Protein AF-A0A1F4EK92-F1 (afdb_monomer_lite)

Secondary structure (DSSP, 8-state):
-------SSSTTS---PPPPPHHHHHHHTS-HHHHHHHTTS-HHHHHHHHHHHHHHHHHTT-TT--HHHHHHHHHHHHS-------------S-------SSPPPPP---

pLDDT: mean 72.93, std 16.04, range [41.19, 90.75]

Radius of gyration: 30.6 Å; chains: 1; bounding box: 108×35×69 Å

Foldseek 3Di:
DDDDDDPPPPPPPPDPDPDDDPLSVVLVPDDVVLCVVCVVDDSVVSVVLLVVLCVVCVVVVNNPDDPVSSVVSSVVVPPDPPDPPPPPPPVPDDDPPPDPPDDDDDDDDD

Sequence (110 aa):
MLVTGVAWAQDQARLPQPPPTAEEQAFARLAPDIQAMLGHLTAARAMQMVRQTEQHLIALGMPHATGEQFRTVLRTLLQPPMSSVSSASAGATSFPPLSPLVPPPPPSLR

Structure (mmCIF, N/CA/C/O backbone):
data_AF-A0A1F4EK92-F1
#
_entry.id   AF-A0A1F4EK92-F1
#
loop_
_atom_site.group_PDB
_atom_site.id
_atom_site.type_symbol
_atom_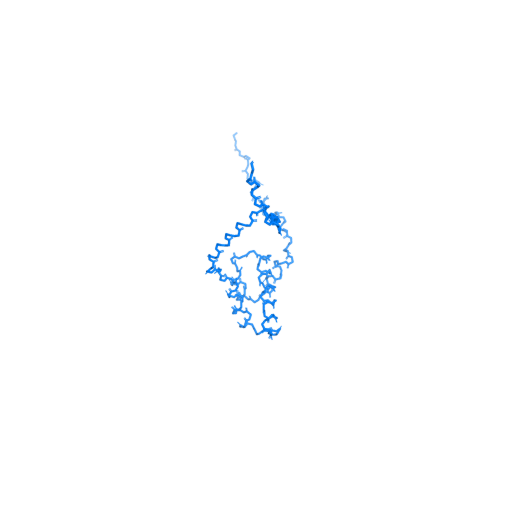site.label_atom_id
_atom_site.label_alt_id
_atom_site.label_comp_id
_atom_site.label_asym_id
_atom_site.label_entity_id
_atom_site.label_seq_id
_atom_site.pdbx_PDB_ins_code
_atom_site.Cartn_x
_atom_site.Cartn_y
_atom_site.Cartn_z
_atom_site.occupancy
_atom_site.B_iso_or_equiv
_atom_site.auth_seq_id
_atom_site.auth_comp_id
_atom_site.auth_asym_id
_atom_site.auth_atom_id
_atom_site.pdbx_PDB_model_num
ATOM 1 N N . MET A 1 1 ? -36.114 -0.487 53.656 1.00 41.75 1 MET A N 1
ATOM 2 C CA . MET A 1 1 ? -35.136 -1.409 53.045 1.00 41.75 1 MET A CA 1
ATOM 3 C C . MET A 1 1 ? -35.362 -1.420 51.541 1.00 41.75 1 MET A C 1
ATOM 5 O O . MET A 1 1 ? -36.476 -1.702 51.137 1.00 41.75 1 MET A O 1
ATOM 9 N N . LEU A 1 2 ? -34.317 -1.049 50.790 1.00 53.25 2 LEU A N 1
ATOM 10 C CA . LEU A 1 2 ? -33.881 -1.572 49.481 1.00 53.25 2 LEU A CA 1
ATOM 11 C C . LEU A 1 2 ? -34.943 -1.786 48.378 1.00 53.25 2 LEU A C 1
ATOM 13 O O . LEU A 1 2 ? -35.723 -2.724 48.440 1.00 53.25 2 LEU A O 1
ATOM 17 N N . VAL A 1 3 ? -34.897 -0.990 47.305 1.00 52.38 3 VAL A N 1
ATOM 18 C CA . VAL A 1 3 ? -34.148 -1.280 46.059 1.00 52.38 3 VAL A CA 1
ATOM 19 C C . VAL A 1 3 ? -34.471 -0.157 45.065 1.00 52.38 3 VAL A C 1
ATOM 21 O O . VAL A 1 3 ? -35.514 -0.138 44.419 1.00 52.38 3 VAL A O 1
ATOM 24 N N . THR A 1 4 ? -33.547 0.789 44.945 1.00 62.03 4 THR A N 1
ATOM 25 C CA . THR A 1 4 ? -33.437 1.695 43.800 1.00 62.03 4 THR A CA 1
ATOM 26 C C . THR A 1 4 ? -32.183 1.266 43.062 1.00 62.03 4 THR A C 1
ATOM 28 O O . THR A 1 4 ? -31.113 1.239 43.664 1.00 62.03 4 THR A O 1
ATOM 31 N N . GLY A 1 5 ? -32.290 0.941 41.776 1.00 56.56 5 GLY A N 1
ATOM 32 C CA . GLY A 1 5 ? -31.102 0.832 40.932 1.00 56.56 5 GLY A CA 1
ATOM 33 C C . GLY A 1 5 ? -31.164 -0.251 39.873 1.00 56.56 5 GLY A C 1
ATOM 34 O O . GLY A 1 5 ? -30.506 -1.267 40.015 1.00 56.56 5 GLY A O 1
ATOM 35 N N . VAL A 1 6 ? -31.882 0.010 38.781 1.00 57.38 6 VAL A N 1
ATOM 36 C CA . VAL A 1 6 ? -31.562 -0.531 37.447 1.00 57.38 6 VAL A CA 1
ATOM 37 C C . VAL A 1 6 ? -32.180 0.388 36.387 1.00 57.38 6 VAL A C 1
ATOM 39 O O . VAL A 1 6 ? -33.177 0.069 35.757 1.00 57.38 6 VAL A O 1
ATOM 42 N N . ALA A 1 7 ? -31.606 1.581 36.224 1.00 53.50 7 ALA A N 1
ATOM 43 C CA . ALA A 1 7 ? -31.918 2.492 35.112 1.00 53.50 7 ALA A CA 1
ATOM 44 C C . ALA A 1 7 ? -30.654 2.972 34.369 1.00 53.50 7 ALA A C 1
ATOM 46 O O . ALA A 1 7 ? -30.728 3.854 33.526 1.00 53.50 7 ALA A O 1
ATOM 47 N N . TRP A 1 8 ? -29.488 2.384 34.665 1.00 50.59 8 TRP A N 1
ATOM 48 C CA . TRP A 1 8 ? -28.181 2.876 34.203 1.00 50.59 8 TRP A CA 1
ATOM 49 C C . TRP A 1 8 ? -27.513 1.987 33.142 1.00 50.59 8 TRP A C 1
ATOM 51 O O . TRP A 1 8 ? -26.343 2.177 32.840 1.00 50.59 8 TRP A O 1
ATOM 61 N N . ALA A 1 9 ? -28.226 1.007 32.576 1.00 51.62 9 ALA A N 1
ATOM 62 C CA . ALA A 1 9 ? -27.642 0.061 31.615 1.00 51.62 9 ALA A CA 1
ATOM 63 C C . ALA A 1 9 ? -27.944 0.375 30.135 1.00 51.62 9 ALA A C 1
ATOM 65 O O . ALA A 1 9 ? -27.345 -0.244 29.263 1.00 51.62 9 ALA A O 1
ATOM 66 N N . GLN A 1 10 ? -28.852 1.312 29.823 1.00 52.69 10 GLN A N 1
ATOM 67 C CA . GLN A 1 10 ? -29.207 1.624 28.426 1.00 52.69 10 GLN A CA 1
ATOM 68 C C . GLN A 1 10 ? -28.492 2.852 27.840 1.00 52.69 10 GLN A C 1
ATOM 70 O O . GLN A 1 10 ? -28.490 3.029 26.625 1.00 52.69 10 GLN A O 1
ATOM 75 N N . ASP A 1 11 ? -27.819 3.654 28.665 1.00 49.12 11 ASP A N 1
ATOM 76 C CA . ASP A 1 11 ? -27.112 4.867 28.234 1.00 49.12 11 ASP A CA 1
ATOM 77 C C . ASP A 1 11 ? -25.599 4.625 28.072 1.00 49.12 11 ASP A C 1
ATOM 79 O O . ASP A 1 11 ? -24.765 5.358 28.584 1.00 49.12 11 ASP A O 1
ATOM 83 N N . GLN A 1 12 ? -25.201 3.527 27.425 1.00 49.28 12 GLN A N 1
ATOM 84 C CA . GLN A 1 12 ? -23.777 3.284 27.128 1.00 49.28 12 GLN A CA 1
ATOM 85 C C . GLN A 1 12 ? -23.514 2.850 25.678 1.00 49.28 12 GLN A C 1
ATOM 87 O O . GLN A 1 12 ? -22.394 2.495 25.329 1.00 49.28 12 GLN A O 1
ATOM 92 N N . ALA A 1 13 ? -24.527 2.914 24.807 1.00 53.56 13 ALA A N 1
ATOM 93 C CA . ALA A 1 13 ? -24.421 2.522 23.396 1.00 53.56 13 ALA A CA 1
ATOM 94 C C . ALA A 1 13 ? -24.545 3.699 22.404 1.00 53.56 13 ALA A C 1
ATOM 96 O O . ALA A 1 13 ? -24.663 3.482 21.202 1.00 53.56 13 ALA A O 1
ATOM 97 N N . ARG A 1 14 ? -24.549 4.951 22.884 1.00 54.31 14 ARG A N 1
ATOM 98 C CA . ARG A 1 14 ? -24.808 6.153 22.067 1.00 54.31 14 ARG A CA 1
ATOM 99 C C . ARG A 1 14 ? -23.681 7.184 22.077 1.00 54.31 14 ARG A C 1
ATOM 101 O O . ARG A 1 14 ? -23.926 8.364 21.840 1.00 54.31 14 ARG A O 1
ATOM 108 N N . LEU A 1 15 ? -22.439 6.761 22.301 1.00 59.78 15 LEU A N 1
ATOM 109 C CA . LEU A 1 15 ? -21.329 7.621 21.900 1.00 59.78 15 LEU A CA 1
ATOM 110 C C . LEU A 1 15 ? -21.396 7.765 20.371 1.00 59.78 15 LEU A C 1
ATOM 112 O O . LEU A 1 15 ? -21.413 6.740 19.685 1.00 59.78 15 LEU A O 1
ATOM 116 N N . PRO A 1 16 ? -21.494 8.990 19.823 1.00 54.62 16 PRO A N 1
ATOM 117 C CA . PRO A 1 16 ? -21.440 9.183 18.385 1.00 54.62 16 PRO A CA 1
ATOM 118 C C . PRO A 1 16 ? -20.087 8.656 17.919 1.00 54.62 16 PRO A C 1
ATOM 120 O O . PRO A 1 16 ? -19.049 9.236 18.239 1.00 54.62 16 PRO A O 1
ATOM 123 N N . GLN A 1 17 ? -20.087 7.522 17.212 1.00 61.72 17 GLN A N 1
ATOM 124 C CA . GLN A 1 17 ? -18.885 7.100 16.512 1.00 61.72 17 GLN A CA 1
ATOM 125 C C . GLN A 1 17 ? -18.501 8.253 15.581 1.00 61.72 17 GLN A C 1
ATOM 127 O O . GLN A 1 17 ? -19.368 8.744 14.846 1.00 61.72 17 GLN A O 1
ATOM 132 N N . PRO A 1 18 ? -17.250 8.738 15.641 1.00 65.44 18 PRO A N 1
ATOM 133 C CA . PRO A 1 18 ? -16.800 9.751 14.708 1.00 65.44 18 PRO A CA 1
ATOM 134 C C . PRO A 1 18 ? -17.056 9.244 13.282 1.00 65.44 18 PRO A C 1
ATOM 136 O O . PRO A 1 18 ? -16.941 8.039 13.032 1.00 65.44 18 PRO A O 1
ATOM 139 N N . PRO A 1 19 ? -17.452 10.130 12.353 1.00 69.69 19 PRO A N 1
ATOM 140 C CA . PRO A 1 19 ? -17.647 9.729 10.970 1.00 69.69 19 PRO A CA 1
ATOM 141 C C . PRO A 1 19 ? -16.355 9.083 10.446 1.00 69.69 19 PRO A C 1
ATOM 143 O O . PRO A 1 19 ? -15.267 9.550 10.798 1.00 69.69 19 PRO A O 1
ATOM 146 N N . PRO A 1 20 ? -16.454 8.025 9.621 1.00 68.69 20 PRO A N 1
ATOM 147 C CA . PRO A 1 20 ? -15.283 7.324 9.115 1.00 68.69 20 PRO A CA 1
ATOM 148 C C . PRO A 1 20 ? -14.377 8.307 8.381 1.00 68.69 20 PRO A C 1
ATOM 150 O O . PRO A 1 20 ? -14.842 9.087 7.537 1.00 68.69 20 PRO A O 1
ATOM 153 N N . THR A 1 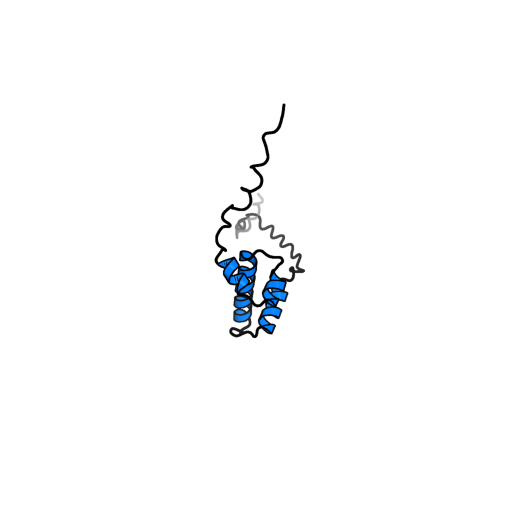21 ? -13.086 8.273 8.701 1.00 81.88 21 THR A N 1
ATOM 154 C CA . THR A 1 21 ? -12.099 9.144 8.059 1.00 81.88 21 THR A CA 1
ATOM 155 C C . THR A 1 21 ? -12.043 8.890 6.549 1.00 81.88 21 THR A C 1
ATOM 157 O O . THR A 1 21 ? -12.461 7.839 6.052 1.00 81.88 21 THR A O 1
ATOM 160 N N . ALA A 1 22 ? -11.536 9.860 5.783 1.00 82.19 22 ALA A N 1
ATOM 161 C CA . ALA A 1 22 ? -11.403 9.710 4.333 1.00 82.19 22 ALA A CA 1
ATOM 162 C C . ALA A 1 22 ? -10.554 8.478 3.968 1.00 82.19 22 ALA A C 1
ATOM 164 O O . ALA A 1 22 ? -10.877 7.771 3.013 1.00 82.19 22 ALA A O 1
ATOM 165 N N . GLU A 1 23 ? -9.518 8.175 4.757 1.00 83.44 23 GLU A N 1
ATOM 166 C CA . GLU A 1 23 ? -8.726 6.956 4.591 1.00 83.44 23 GLU A CA 1
ATOM 167 C C . GLU A 1 23 ? -9.499 5.672 4.895 1.00 83.44 23 GLU A C 1
ATOM 169 O O . GLU A 1 23 ? -9.336 4.708 4.155 1.00 83.44 23 GLU A O 1
ATOM 174 N N . GLU A 1 24 ? -10.353 5.629 5.922 1.00 82.56 24 GLU A N 1
ATOM 175 C CA . GLU A 1 24 ? -11.198 4.452 6.195 1.00 82.56 24 GLU A CA 1
ATOM 176 C C . GLU A 1 24 ? -12.178 4.187 5.052 1.00 82.56 24 GLU A C 1
ATOM 178 O O . GLU A 1 24 ? -12.340 3.045 4.618 1.00 82.56 24 GLU A O 1
ATOM 183 N N . GLN A 1 25 ? -12.779 5.243 4.502 1.00 85.44 25 GLN A N 1
ATOM 184 C CA . GLN A 1 25 ? -13.654 5.124 3.335 1.00 85.44 25 GLN A CA 1
ATOM 185 C C . GLN A 1 25 ? -12.882 4.669 2.093 1.00 85.44 25 GLN A C 1
ATOM 187 O O . GLN A 1 25 ? -13.388 3.863 1.313 1.00 85.44 25 GLN A O 1
ATOM 192 N N . ALA A 1 26 ? -11.661 5.169 1.896 1.00 84.44 26 ALA A N 1
ATOM 193 C CA . ALA A 1 26 ? -10.807 4.757 0.788 1.00 84.44 26 ALA A CA 1
ATOM 194 C C . ALA A 1 26 ? -10.349 3.299 0.936 1.00 84.44 26 ALA A C 1
ATOM 196 O O . ALA A 1 26 ? -10.414 2.543 -0.030 1.00 84.44 26 ALA A O 1
ATOM 197 N N . PHE A 1 27 ? -9.971 2.882 2.145 1.00 86.50 27 PHE A N 1
ATOM 198 C CA . PHE A 1 27 ? -9.591 1.508 2.459 1.00 86.50 27 PHE A CA 1
ATOM 199 C C . PHE A 1 27 ? -10.746 0.533 2.210 1.00 86.50 27 PHE A C 1
ATOM 201 O O . PHE A 1 27 ? -10.556 -0.494 1.561 1.00 86.50 27 PHE A O 1
ATOM 208 N N . ALA A 1 28 ? -11.963 0.892 2.628 1.00 85.69 28 ALA A N 1
ATOM 209 C CA . ALA A 1 28 ? -13.164 0.089 2.400 1.00 85.69 28 ALA A CA 1
ATOM 210 C C . ALA A 1 28 ? -13.529 -0.070 0.909 1.00 85.69 28 ALA A C 1
ATOM 212 O O . ALA A 1 28 ? -14.225 -1.016 0.545 1.00 85.69 28 ALA A O 1
ATOM 213 N N . ARG A 1 29 ? -13.058 0.834 0.037 1.00 87.06 29 ARG A N 1
ATOM 214 C CA . ARG A 1 29 ? -13.247 0.759 -1.425 1.00 87.06 29 ARG A CA 1
ATOM 215 C C . ARG A 1 29 ? -12.206 -0.109 -2.133 1.00 87.06 29 ARG A C 1
ATOM 217 O O . ARG A 1 29 ? -12.365 -0.377 -3.323 1.00 87.06 29 ARG A O 1
ATOM 224 N N . LEU A 1 30 ? -11.139 -0.526 -1.449 1.00 84.88 30 LEU A N 1
ATOM 225 C CA . LEU A 1 30 ? -10.116 -1.391 -2.037 1.00 84.88 30 LEU A CA 1
ATOM 226 C C . LEU A 1 30 ? -10.683 -2.784 -2.333 1.00 84.88 30 LEU A C 1
ATOM 228 O O . LEU A 1 30 ? -11.668 -3.211 -1.734 1.00 84.88 30 LEU A O 1
ATOM 232 N N . ALA A 1 31 ? -10.029 -3.527 -3.226 1.00 86.56 31 ALA A N 1
ATOM 233 C CA . ALA A 1 31 ? -10.388 -4.921 -3.467 1.00 86.56 31 ALA A CA 1
ATOM 234 C C . ALA A 1 31 ? -10.256 -5.750 -2.169 1.00 86.56 31 ALA A C 1
ATOM 236 O O . ALA A 1 31 ? -9.299 -5.540 -1.419 1.00 86.56 31 ALA A O 1
ATOM 237 N N . PRO A 1 32 ? -11.151 -6.723 -1.914 1.00 86.12 32 PRO A N 1
ATOM 238 C CA . PRO A 1 32 ? -11.182 -7.480 -0.656 1.00 86.12 32 PRO A CA 1
ATOM 239 C C . PRO A 1 32 ? -9.867 -8.217 -0.370 1.00 86.12 32 PRO A C 1
ATOM 241 O O . PRO A 1 32 ? -9.442 -8.326 0.772 1.00 86.12 32 PRO A O 1
ATOM 244 N N . ASP A 1 33 ? -9.181 -8.658 -1.421 1.00 85.50 33 ASP A N 1
ATOM 245 C CA . ASP A 1 33 ? -7.855 -9.271 -1.342 1.00 85.50 33 ASP A CA 1
ATOM 246 C C . ASP A 1 33 ? -6.770 -8.290 -0.842 1.00 85.50 33 ASP A C 1
ATOM 248 O O . ASP A 1 33 ? -5.969 -8.623 0.029 1.00 85.50 33 ASP A O 1
ATOM 252 N N . ILE A 1 34 ? -6.798 -7.036 -1.315 1.00 85.50 34 ILE A N 1
ATOM 253 C CA . ILE A 1 34 ? -5.899 -5.970 -0.842 1.00 85.50 34 ILE A CA 1
ATOM 254 C C . ILE A 1 34 ? -6.223 -5.610 0.611 1.00 85.50 34 ILE A C 1
ATOM 256 O O . ILE A 1 34 ? -5.310 -5.432 1.419 1.00 85.50 34 ILE A O 1
ATOM 260 N N . GLN A 1 35 ? -7.513 -5.547 0.957 1.00 89.06 35 GLN A N 1
ATOM 261 C CA . GLN A 1 35 ? -7.949 -5.325 2.336 1.00 89.06 35 GLN A CA 1
ATOM 262 C C . GLN A 1 35 ? -7.461 -6.445 3.259 1.00 89.06 35 GLN A C 1
ATOM 264 O O . GLN A 1 35 ? -6.977 -6.153 4.345 1.00 89.06 35 GLN A O 1
ATOM 269 N N . ALA A 1 36 ? -7.514 -7.708 2.826 1.00 88.94 36 ALA A N 1
ATOM 270 C CA . ALA A 1 36 ? -7.014 -8.838 3.606 1.00 88.94 36 ALA A CA 1
ATOM 271 C C . ALA A 1 36 ? -5.496 -8.755 3.835 1.00 88.94 36 ALA A C 1
ATOM 273 O O . ALA A 1 36 ? -5.032 -8.949 4.958 1.00 88.94 36 ALA A O 1
ATOM 274 N N . MET A 1 37 ? -4.717 -8.396 2.807 1.00 85.81 37 MET A N 1
ATOM 275 C CA . MET A 1 37 ? -3.265 -8.218 2.946 1.00 85.81 37 MET A CA 1
ATOM 276 C C . MET A 1 37 ? -2.896 -7.070 3.887 1.00 85.81 37 MET A C 1
ATOM 278 O O . MET A 1 37 ? -1.933 -7.182 4.640 1.00 85.81 37 MET A O 1
ATOM 282 N N . LEU A 1 38 ? -3.654 -5.974 3.862 1.00 88.75 38 LEU A N 1
ATOM 283 C CA . LEU A 1 38 ? -3.399 -4.772 4.661 1.00 88.75 38 LEU A CA 1
ATOM 284 C C . LEU A 1 38 ? -4.188 -4.734 5.975 1.00 88.75 38 LEU A C 1
ATOM 286 O O . LEU A 1 38 ? -4.019 -3.797 6.748 1.00 88.75 38 LEU A O 1
ATOM 290 N N . GLY A 1 39 ? -5.019 -5.739 6.254 1.00 84.88 39 GLY A N 1
ATOM 291 C CA . GLY A 1 39 ? -5.954 -5.747 7.384 1.00 84.88 39 GLY A CA 1
ATOM 292 C C . GLY A 1 39 ? -5.288 -5.787 8.759 1.00 84.88 39 GLY A C 1
ATOM 293 O O . GLY A 1 39 ? -5.940 -5.547 9.768 1.00 84.88 39 GLY A O 1
ATOM 294 N N . HIS A 1 40 ? -3.982 -6.050 8.805 1.00 85.69 40 HIS A N 1
ATOM 295 C CA . HIS A 1 40 ? -3.166 -5.947 10.012 1.00 85.69 40 HIS A CA 1
ATOM 296 C C . HIS A 1 40 ? -2.655 -4.514 10.280 1.00 85.69 40 HIS A C 1
ATOM 298 O O . HIS A 1 40 ? -2.007 -4.278 11.299 1.00 85.69 40 HIS A O 1
ATOM 304 N N . LEU A 1 41 ? -2.913 -3.561 9.375 1.00 86.12 41 LEU A N 1
ATOM 305 C CA . LEU A 1 41 ? -2.494 -2.160 9.455 1.00 86.12 41 LEU A CA 1
ATOM 306 C C . LEU A 1 41 ? -3.695 -1.232 9.675 1.00 86.12 41 LEU A C 1
ATOM 308 O O . LEU A 1 41 ? -4.835 -1.558 9.357 1.00 86.12 41 LEU A O 1
ATOM 312 N N . THR A 1 42 ? -3.429 -0.022 10.172 1.00 87.81 42 THR A N 1
ATOM 313 C CA . THR A 1 42 ? -4.442 1.043 10.218 1.00 87.81 42 THR A CA 1
ATOM 314 C C . THR A 1 42 ? -4.772 1.536 8.807 1.00 87.81 42 THR A C 1
ATOM 316 O O . THR A 1 42 ? -3.910 1.515 7.928 1.00 87.81 42 THR A O 1
ATOM 319 N N . ALA A 1 43 ? -5.989 2.048 8.586 1.00 84.94 43 ALA A N 1
ATOM 320 C CA . ALA A 1 43 ? -6.417 2.552 7.275 1.00 84.94 43 ALA A CA 1
ATOM 321 C C . ALA A 1 43 ? -5.460 3.617 6.705 1.00 84.94 43 ALA A C 1
ATOM 323 O O . ALA A 1 43 ? -5.071 3.545 5.541 1.00 84.94 43 ALA A O 1
ATOM 324 N N . ALA A 1 44 ? -4.991 4.548 7.543 1.00 84.81 44 ALA A N 1
ATOM 325 C CA . ALA A 1 44 ? -3.998 5.548 7.151 1.00 84.81 44 ALA A CA 1
ATOM 326 C C . ALA A 1 44 ? -2.696 4.902 6.643 1.00 84.81 44 ALA A C 1
ATOM 328 O O . ALA A 1 44 ? -2.175 5.272 5.587 1.00 84.81 44 ALA A O 1
ATOM 329 N N . ARG A 1 45 ? -2.185 3.888 7.356 1.00 85.81 45 ARG A N 1
ATOM 330 C CA . ARG A 1 45 ? -0.959 3.180 6.970 1.00 85.81 45 ARG A CA 1
ATOM 331 C C . ARG A 1 45 ? -1.162 2.319 5.726 1.00 85.81 45 ARG A C 1
ATOM 333 O O . ARG A 1 45 ? -0.300 2.311 4.851 1.00 85.81 45 ARG A O 1
ATOM 340 N N . ALA A 1 46 ? -2.301 1.647 5.613 1.00 88.69 46 ALA A N 1
ATOM 341 C CA . ALA A 1 46 ? -2.677 0.886 4.430 1.00 88.69 46 ALA A CA 1
ATOM 342 C C . ALA A 1 46 ? -2.714 1.783 3.181 1.00 88.69 46 ALA A C 1
ATOM 344 O O . ALA A 1 46 ? -2.095 1.461 2.169 1.00 88.69 46 ALA A O 1
ATOM 345 N N . MET A 1 47 ? -3.337 2.960 3.274 1.00 90.12 47 MET A N 1
ATOM 346 C CA . MET A 1 47 ? -3.383 3.931 2.176 1.00 90.12 47 MET A CA 1
ATOM 347 C C . MET A 1 47 ? -2.007 4.523 1.833 1.00 90.12 47 MET A C 1
ATOM 349 O O . MET A 1 47 ? -1.753 4.855 0.674 1.00 90.12 47 MET A O 1
ATOM 353 N N . GLN A 1 48 ? -1.096 4.652 2.804 1.00 89.75 48 GLN A N 1
ATOM 354 C CA . GLN A 1 48 ? 0.303 4.996 2.519 1.00 89.75 48 GLN A CA 1
ATOM 355 C C . GLN A 1 48 ? 0.998 3.899 1.702 1.00 89.75 48 GLN A C 1
ATOM 357 O O . GLN A 1 48 ? 1.640 4.213 0.702 1.00 89.75 48 GLN A O 1
ATOM 362 N N . MET A 1 49 ? 0.830 2.628 2.081 1.00 89.19 49 MET A N 1
ATOM 363 C CA . MET A 1 49 ? 1.413 1.491 1.356 1.00 89.19 49 MET A CA 1
ATOM 364 C C . MET A 1 49 ? 0.869 1.378 -0.069 1.00 89.19 49 MET A C 1
ATOM 366 O O . MET A 1 49 ? 1.635 1.125 -0.997 1.00 89.19 49 MET A O 1
ATOM 370 N N . VAL A 1 50 ? -0.431 1.619 -0.260 1.00 88.62 50 VAL A N 1
ATOM 371 C CA . VAL A 1 50 ? -1.055 1.662 -1.590 1.00 88.62 50 VAL A CA 1
ATOM 372 C C . VAL A 1 50 ? -0.377 2.721 -2.460 1.00 88.62 50 VAL A C 1
ATOM 374 O O . VAL A 1 50 ? 0.144 2.382 -3.518 1.00 88.62 50 VAL A O 1
ATOM 377 N N . ARG A 1 51 ? -0.266 3.967 -1.977 1.00 90.50 51 ARG A N 1
ATOM 378 C CA . ARG A 1 51 ? 0.401 5.054 -2.719 1.00 90.50 51 ARG A CA 1
ATOM 379 C C . ARG A 1 51 ? 1.871 4.762 -3.012 1.00 90.50 51 ARG A C 1
ATOM 381 O O . ARG A 1 51 ? 2.351 5.037 -4.108 1.00 90.50 51 ARG A O 1
ATOM 388 N N . GLN A 1 52 ? 2.589 4.182 -2.054 1.00 90.38 52 GLN A N 1
ATOM 389 C CA . GLN A 1 52 ? 3.982 3.781 -2.249 1.00 90.38 52 GLN A CA 1
ATOM 390 C C . GLN A 1 52 ? 4.109 2.685 -3.319 1.00 90.38 52 GLN A C 1
ATOM 392 O O . GLN A 1 52 ? 5.036 2.716 -4.124 1.00 90.38 52 GLN A O 1
ATOM 397 N N . THR A 1 53 ? 3.161 1.747 -3.362 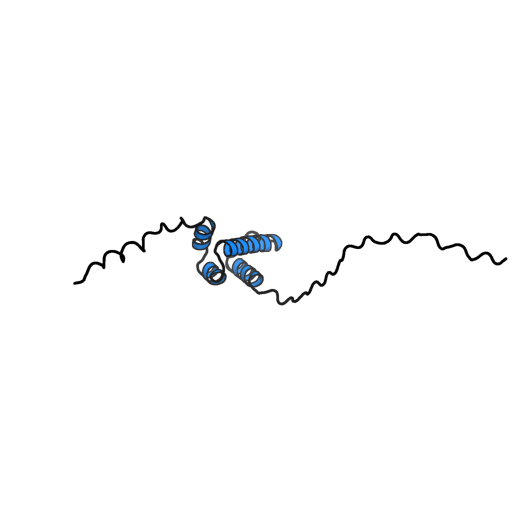1.00 90.75 53 THR A N 1
ATOM 398 C CA . THR A 1 53 ? 3.107 0.693 -4.385 1.00 90.75 53 THR A CA 1
ATOM 399 C C . THR A 1 53 ? 2.869 1.290 -5.768 1.00 90.75 53 THR A C 1
ATOM 401 O O . THR A 1 53 ? 3.582 0.943 -6.706 1.00 90.75 53 THR A O 1
ATOM 404 N N . GLU A 1 54 ? 1.929 2.229 -5.898 1.00 89.94 54 GLU A N 1
ATOM 405 C CA . GLU A 1 54 ? 1.674 2.944 -7.156 1.00 89.94 54 GLU A CA 1
ATOM 406 C C . GLU A 1 54 ? 2.923 3.682 -7.645 1.00 89.94 54 GLU A C 1
ATOM 408 O O . GLU A 1 54 ? 3.328 3.527 -8.795 1.00 89.94 54 GLU A O 1
ATOM 413 N N . GLN A 1 55 ? 3.588 4.428 -6.758 1.00 90.06 55 GLN A N 1
ATOM 414 C CA . GLN A 1 55 ? 4.839 5.114 -7.087 1.00 90.06 55 GLN A CA 1
ATOM 415 C C . GLN A 1 55 ? 5.935 4.140 -7.524 1.00 90.06 55 GLN A C 1
ATOM 417 O O . GLN A 1 55 ? 6.666 4.422 -8.472 1.00 90.06 55 GLN A O 1
ATOM 422 N N . HIS A 1 56 ? 6.036 2.983 -6.868 1.00 90.06 56 HIS A N 1
ATOM 423 C CA . HIS A 1 56 ? 7.010 1.962 -7.231 1.00 90.06 56 HIS A CA 1
ATOM 424 C C . HIS A 1 56 ? 6.719 1.369 -8.614 1.00 90.06 56 HIS A C 1
ATOM 426 O O . HIS A 1 56 ? 7.628 1.212 -9.421 1.00 90.06 56 HIS A O 1
ATOM 432 N N . LEU A 1 57 ? 5.454 1.102 -8.936 1.00 89.75 57 LEU A N 1
ATOM 433 C CA . LEU A 1 57 ? 5.053 0.618 -10.259 1.00 89.75 57 LEU A CA 1
ATOM 434 C C . LEU A 1 57 ? 5.338 1.642 -11.360 1.00 89.75 57 LEU A C 1
ATOM 436 O O . LEU A 1 57 ? 5.841 1.271 -12.419 1.00 89.75 57 LEU A O 1
ATOM 440 N N . ILE A 1 58 ? 5.098 2.928 -11.093 1.00 90.00 58 ILE A N 1
ATOM 441 C CA . ILE A 1 58 ? 5.480 4.019 -12.000 1.00 90.00 58 ILE A CA 1
ATOM 442 C C . ILE A 1 58 ? 7.000 4.026 -12.207 1.00 90.00 58 ILE A C 1
ATOM 444 O O . ILE A 1 58 ? 7.457 4.104 -13.347 1.00 90.00 58 ILE A O 1
ATOM 448 N N . ALA A 1 59 ? 7.784 3.887 -11.134 1.00 88.12 59 ALA A N 1
ATOM 449 C CA . ALA A 1 59 ? 9.245 3.829 -11.208 1.00 88.12 59 ALA A CA 1
ATOM 450 C C . ALA A 1 59 ? 9.758 2.609 -11.996 1.00 88.12 59 ALA A C 1
ATOM 452 O O . ALA A 1 59 ? 10.786 2.699 -12.662 1.00 88.12 59 ALA A O 1
ATOM 453 N N . LEU A 1 60 ? 9.026 1.492 -11.973 1.00 88.50 60 LEU A N 1
ATOM 454 C CA . LEU A 1 60 ? 9.306 0.301 -12.781 1.00 88.50 60 LEU A CA 1
ATOM 455 C C . LEU A 1 60 ? 8.826 0.418 -14.242 1.00 88.50 60 LEU A C 1
ATOM 457 O O . LEU A 1 60 ? 8.955 -0.540 -15.001 1.00 88.50 60 LEU A O 1
ATOM 461 N N . GLY A 1 61 ? 8.260 1.558 -14.652 1.00 89.56 61 GLY A N 1
ATOM 462 C CA . GLY A 1 61 ? 7.741 1.761 -16.008 1.00 89.56 61 GLY A CA 1
ATOM 463 C C . GLY A 1 61 ? 6.391 1.086 -16.268 1.00 89.56 61 GLY A C 1
ATOM 464 O O . GLY A 1 61 ? 6.010 0.899 -17.421 1.00 89.56 61 GLY A O 1
ATOM 465 N N . MET A 1 62 ? 5.650 0.735 -15.212 1.00 88.25 62 MET A N 1
ATOM 466 C CA . MET A 1 62 ? 4.333 0.092 -15.271 1.00 88.25 62 MET A CA 1
ATOM 467 C C . MET A 1 62 ? 3.233 1.009 -14.697 1.00 88.25 62 MET A C 1
ATOM 469 O O . MET A 1 62 ? 2.623 0.678 -13.681 1.00 88.25 62 MET A O 1
ATOM 473 N N . PRO A 1 63 ? 2.929 2.165 -15.325 1.00 80.75 63 PRO A N 1
ATOM 474 C CA . PRO A 1 63 ? 1.920 3.101 -14.813 1.00 80.75 63 PRO A CA 1
ATOM 475 C C . PRO A 1 63 ? 0.490 2.530 -14.832 1.00 80.75 63 PRO A C 1
ATOM 477 O O . PRO A 1 63 ? -0.371 3.001 -14.095 1.00 80.75 63 PRO A O 1
ATOM 480 N N . HIS A 1 64 ? 0.239 1.500 -15.647 1.00 84.12 64 HIS A N 1
ATOM 481 C CA . HIS A 1 64 ? -1.038 0.784 -15.741 1.00 84.12 64 HIS A CA 1
ATOM 482 C C . HIS A 1 64 ? -0.873 -0.677 -15.326 1.00 84.12 64 HIS A C 1
ATOM 484 O O . HIS A 1 64 ? -1.186 -1.598 -16.081 1.00 84.12 64 HIS A O 1
ATOM 490 N N . ALA A 1 65 ? -0.316 -0.886 -14.135 1.00 81.81 65 ALA A N 1
ATOM 491 C CA . ALA A 1 65 ? -0.104 -2.221 -13.612 1.00 81.81 65 ALA A CA 1
ATOM 492 C C . ALA A 1 65 ? -1.424 -2.992 -13.494 1.00 81.81 65 ALA A C 1
ATOM 494 O O . ALA A 1 65 ? -2.443 -2.464 -13.039 1.00 81.81 65 ALA A O 1
ATOM 495 N N . THR A 1 66 ? -1.401 -4.268 -13.868 1.00 87.25 66 THR A N 1
ATOM 496 C CA . THR A 1 66 ? -2.542 -5.153 -13.617 1.00 87.25 66 THR A CA 1
ATOM 497 C C . THR A 1 66 ? -2.701 -5.397 -12.115 1.00 87.25 66 THR A C 1
ATOM 499 O O . THR A 1 66 ? -1.750 -5.267 -11.339 1.00 87.25 66 THR A O 1
ATOM 502 N N . GLY A 1 67 ? -3.899 -5.800 -11.679 1.00 84.00 67 GLY A N 1
ATOM 503 C CA . GLY A 1 67 ? -4.153 -6.085 -10.262 1.00 84.00 67 GLY A CA 1
ATOM 504 C C . GLY A 1 67 ? -3.173 -7.104 -9.661 1.00 84.00 67 GLY A C 1
ATOM 505 O O . GLY A 1 67 ? -2.769 -6.968 -8.511 1.00 84.00 67 GLY A O 1
ATOM 506 N N . GLU A 1 68 ? -2.716 -8.088 -10.441 1.00 86.31 68 GLU A N 1
ATOM 507 C CA . GLU A 1 68 ? -1.707 -9.062 -10.002 1.00 86.31 68 GLU A CA 1
ATOM 508 C C . GLU A 1 68 ? -0.306 -8.463 -9.836 1.00 86.31 68 GLU A C 1
ATOM 510 O O . GLU A 1 68 ? 0.391 -8.780 -8.867 1.00 86.31 68 GLU A O 1
ATOM 515 N N . GLN A 1 69 ? 0.103 -7.567 -10.739 1.00 87.75 69 GLN A N 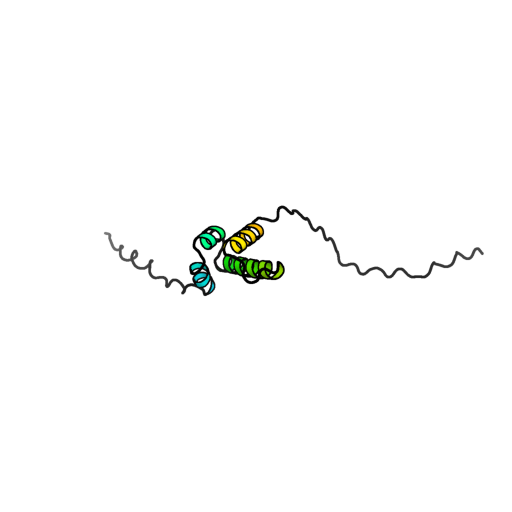1
ATOM 516 C CA . GLN A 1 69 ? 1.368 -6.840 -10.617 1.00 87.75 69 GLN A CA 1
ATOM 517 C C . GLN A 1 69 ? 1.352 -5.949 -9.375 1.00 87.75 69 GLN A C 1
ATOM 519 O O . GLN A 1 69 ? 2.298 -5.978 -8.586 1.00 87.75 69 GLN A O 1
ATOM 524 N N . PHE A 1 70 ? 0.241 -5.245 -9.140 1.00 89.19 70 PHE A N 1
ATOM 525 C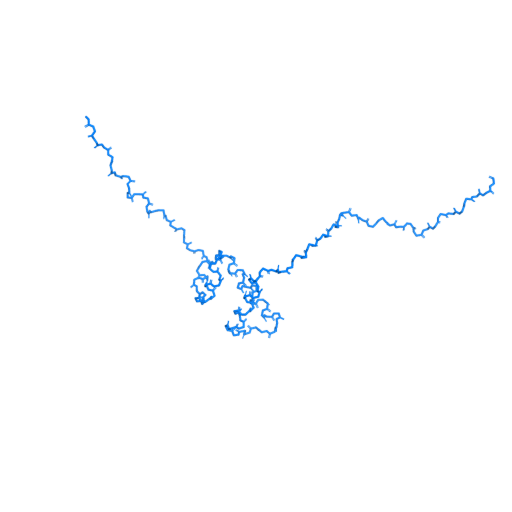 CA . PHE A 1 70 ? 0.056 -4.437 -7.940 1.00 89.19 70 PHE A CA 1
ATOM 526 C C . PHE A 1 70 ? 0.184 -5.267 -6.661 1.00 89.19 70 PHE A C 1
ATOM 528 O O . PHE A 1 70 ? 0.966 -4.917 -5.780 1.00 89.19 70 PHE A O 1
ATOM 535 N N . ARG A 1 71 ? -0.510 -6.410 -6.573 1.00 89.19 71 ARG A N 1
ATOM 536 C CA . ARG A 1 71 ? -0.396 -7.331 -5.427 1.00 89.19 71 ARG A CA 1
ATOM 537 C C . ARG A 1 71 ? 1.028 -7.826 -5.219 1.00 89.19 71 ARG A C 1
ATOM 539 O O . ARG A 1 71 ? 1.465 -7.973 -4.082 1.00 89.19 71 ARG A O 1
ATOM 546 N N . THR A 1 72 ? 1.735 -8.131 -6.302 1.00 89.06 72 THR A N 1
ATOM 547 C CA . THR A 1 72 ? 3.110 -8.636 -6.237 1.00 89.06 72 THR A CA 1
ATOM 548 C C . THR A 1 72 ? 4.031 -7.597 -5.613 1.00 89.06 72 THR A C 1
ATOM 550 O O . THR A 1 72 ? 4.695 -7.903 -4.625 1.00 89.06 72 THR A O 1
ATOM 553 N N . VAL A 1 73 ? 3.987 -6.358 -6.105 1.00 88.44 73 VAL A N 1
ATOM 554 C CA . VAL A 1 73 ? 4.785 -5.253 -5.556 1.00 88.44 73 VAL A CA 1
ATOM 555 C C . VAL A 1 73 ? 4.357 -4.904 -4.131 1.00 88.44 73 VAL A C 1
ATOM 557 O O . VAL A 1 73 ? 5.212 -4.751 -3.262 1.00 88.44 73 VAL A O 1
ATOM 560 N N . LEU A 1 74 ? 3.051 -4.850 -3.850 1.00 88.75 74 LEU A N 1
ATOM 561 C CA . LEU A 1 74 ? 2.537 -4.588 -2.504 1.00 88.75 74 LEU A CA 1
ATOM 562 C C . LEU A 1 74 ? 3.061 -5.621 -1.498 1.00 88.75 74 LEU A C 1
ATOM 564 O O . LEU A 1 74 ? 3.502 -5.260 -0.411 1.00 88.75 74 LEU A O 1
ATOM 568 N N . ARG A 1 75 ? 3.066 -6.904 -1.871 1.00 87.25 75 ARG A N 1
ATOM 569 C CA . ARG A 1 75 ? 3.600 -7.985 -1.035 1.00 87.25 75 ARG A CA 1
ATOM 570 C C . ARG A 1 75 ? 5.098 -7.820 -0.793 1.00 87.25 75 ARG A C 1
ATOM 572 O O . ARG A 1 75 ? 5.532 -7.997 0.339 1.00 87.25 75 ARG A O 1
ATOM 579 N N . THR A 1 76 ? 5.868 -7.443 -1.814 1.00 86.19 76 THR A N 1
ATOM 580 C CA . THR A 1 76 ? 7.301 -7.135 -1.675 1.00 86.19 76 THR A CA 1
ATOM 581 C C . THR A 1 76 ? 7.541 -5.974 -0.711 1.00 86.19 76 THR A C 1
ATOM 583 O O . THR A 1 76 ? 8.468 -6.034 0.087 1.00 86.19 76 THR A O 1
ATOM 586 N N . LEU A 1 77 ? 6.696 -4.940 -0.733 1.00 84.94 77 LEU A N 1
ATOM 587 C CA . LEU A 1 77 ? 6.811 -3.795 0.176 1.00 84.94 77 LEU A CA 1
ATOM 588 C C . LEU A 1 77 ? 6.355 -4.106 1.609 1.00 84.94 77 LEU A C 1
ATOM 590 O O . LEU A 1 77 ? 6.847 -3.490 2.552 1.00 84.94 77 LEU A O 1
ATOM 594 N N . LEU A 1 78 ? 5.407 -5.031 1.780 1.00 85.50 78 LEU A N 1
ATOM 595 C CA . LEU A 1 78 ? 4.944 -5.497 3.091 1.00 85.50 78 LEU A CA 1
ATOM 596 C C . LEU A 1 78 ? 5.911 -6.485 3.747 1.00 85.50 78 LEU A C 1
ATOM 598 O O . LEU A 1 78 ? 5.853 -6.675 4.962 1.00 85.50 78 LEU A O 1
ATOM 602 N N . GLN A 1 79 ? 6.782 -7.129 2.969 1.00 80.69 79 GLN A N 1
ATOM 603 C CA . GLN A 1 79 ? 7.810 -7.983 3.537 1.00 80.69 79 GLN A CA 1
ATOM 604 C C . GLN A 1 79 ? 8.759 -7.127 4.384 1.00 80.69 79 GLN A C 1
ATOM 606 O O . GLN A 1 79 ? 9.277 -6.120 3.893 1.00 80.69 79 GLN A O 1
ATOM 611 N N . PRO A 1 80 ? 8.994 -7.499 5.658 1.00 64.50 80 PRO A N 1
ATOM 612 C CA . PRO A 1 80 ? 9.982 -6.808 6.461 1.00 64.50 80 PRO A CA 1
ATOM 613 C C . PRO A 1 80 ? 11.312 -6.886 5.710 1.00 64.50 80 PRO A C 1
ATOM 615 O O . PRO A 1 80 ? 11.672 -7.972 5.238 1.00 64.50 80 PRO A O 1
ATOM 618 N N . PRO A 1 81 ? 12.045 -5.770 5.567 1.00 57.12 81 PRO A N 1
ATOM 619 C CA . PRO A 1 81 ? 13.360 -5.835 4.971 1.00 57.12 81 PRO A CA 1
ATOM 620 C C . PRO A 1 81 ? 14.184 -6.799 5.828 1.00 57.12 81 PRO A C 1
ATOM 622 O O . PRO A 1 81 ? 14.501 -6.494 6.978 1.00 57.12 81 PRO A O 1
ATOM 625 N N . MET A 1 82 ? 14.542 -7.969 5.285 1.00 49.75 82 MET A N 1
ATOM 626 C CA . MET A 1 82 ? 15.608 -8.829 5.819 1.00 49.75 82 MET A CA 1
ATOM 627 C C . MET A 1 82 ? 16.960 -8.142 5.596 1.00 49.75 82 MET A C 1
ATOM 629 O O . MET A 1 82 ? 17.880 -8.645 4.961 1.00 49.75 82 MET A O 1
ATOM 633 N N . SER A 1 83 ? 17.053 -6.909 6.054 1.00 46.19 83 SER A N 1
ATOM 634 C CA . SER A 1 83 ? 18.210 -6.058 5.963 1.00 46.19 83 SER A CA 1
ATOM 635 C C . SER A 1 83 ? 18.316 -5.394 7.316 1.00 46.19 83 SER A C 1
ATOM 637 O O . SER A 1 83 ? 17.976 -4.231 7.508 1.00 46.19 83 SER A O 1
ATOM 639 N N . SER A 1 84 ? 18.856 -6.165 8.258 1.00 48.09 84 SER A N 1
ATOM 640 C CA . SER A 1 84 ? 19.768 -5.631 9.261 1.00 48.09 84 SER A CA 1
ATOM 641 C C . SER A 1 84 ? 20.962 -4.985 8.550 1.00 48.09 84 SER A C 1
ATOM 643 O O . SER A 1 84 ? 22.093 -5.440 8.665 1.00 48.09 84 SER A O 1
ATOM 645 N N . VAL A 1 85 ? 20.732 -3.912 7.795 1.00 51.16 85 VAL A N 1
ATOM 646 C CA . VAL A 1 85 ? 21.780 -2.936 7.545 1.00 51.16 85 VAL A CA 1
ATOM 647 C C . VAL A 1 85 ? 21.721 -2.030 8.757 1.00 51.16 85 VAL A C 1
ATOM 649 O O . VAL A 1 85 ? 21.012 -1.027 8.798 1.00 51.16 85 VAL A O 1
ATOM 652 N N . SER A 1 86 ? 22.431 -2.465 9.795 1.00 41.19 86 SER A N 1
ATOM 653 C CA . SER A 1 86 ? 22.906 -1.577 10.841 1.00 41.19 86 SER A CA 1
ATOM 654 C C . SER A 1 86 ? 23.780 -0.537 10.144 1.00 41.19 86 SER A C 1
ATOM 656 O O . SER A 1 86 ? 24.975 -0.742 9.940 1.00 41.19 86 SER A O 1
ATOM 658 N N . SER A 1 87 ? 23.170 0.554 9.683 1.00 41.34 87 SER A N 1
ATOM 659 C CA . SER A 1 87 ? 23.908 1.734 9.262 1.00 41.34 87 SER A CA 1
ATOM 660 C C . SER A 1 87 ? 24.376 2.402 10.545 1.00 41.34 87 SER A C 1
ATOM 662 O O . SER A 1 87 ? 23.780 3.358 11.036 1.00 41.34 87 SER A O 1
ATOM 664 N N . ALA A 1 88 ? 25.451 1.863 11.118 1.00 52.94 88 ALA A N 1
ATOM 665 C CA . ALA A 1 88 ? 26.306 2.592 12.033 1.00 52.94 88 ALA A CA 1
ATOM 666 C C . ALA A 1 88 ? 27.015 3.694 11.232 1.00 52.94 88 ALA A C 1
ATOM 668 O O . ALA A 1 88 ? 28.230 3.696 11.065 1.00 52.94 88 ALA A O 1
ATOM 669 N N . SER A 1 89 ? 26.250 4.656 10.719 1.00 49.88 89 SER A N 1
ATOM 670 C CA . SER A 1 89 ? 26.789 5.955 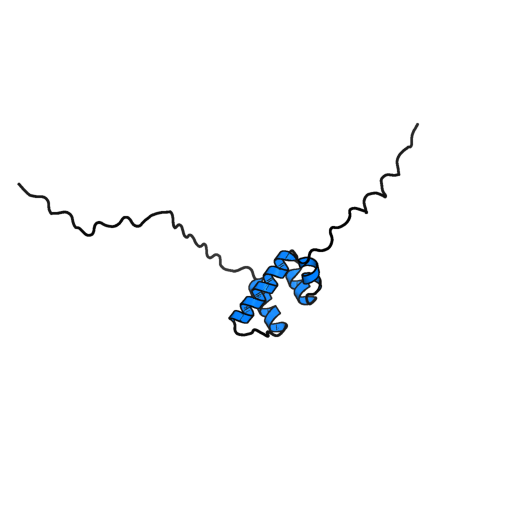10.356 1.00 49.88 89 SER A CA 1
ATOM 671 C C . SER A 1 89 ? 26.948 6.722 11.660 1.00 49.88 89 SER A C 1
ATOM 673 O O . SER A 1 89 ? 26.201 7.646 11.973 1.00 49.88 89 SER A O 1
ATOM 675 N N . ALA A 1 90 ? 27.950 6.307 12.435 1.00 55.59 90 ALA A N 1
ATOM 676 C CA . ALA A 1 90 ? 28.633 7.161 13.387 1.00 55.59 90 ALA A CA 1
ATOM 677 C C . ALA A 1 90 ? 29.368 8.250 12.587 1.00 55.59 90 ALA A C 1
ATOM 679 O O . ALA A 1 90 ? 30.585 8.253 12.460 1.00 55.59 90 ALA A O 1
ATOM 680 N N . GLY A 1 91 ? 28.602 9.155 11.987 1.00 45.38 91 GLY A N 1
ATOM 681 C CA . GLY A 1 91 ? 29.081 10.420 11.456 1.00 45.38 91 GLY A CA 1
ATOM 682 C C . GLY A 1 91 ? 28.857 11.474 12.519 1.00 45.38 91 GLY A C 1
ATOM 683 O O . GLY A 1 91 ? 28.029 12.364 12.354 1.00 45.38 91 GLY A O 1
ATOM 684 N N . ALA A 1 92 ? 29.547 11.304 13.646 1.00 50.84 92 ALA A N 1
ATOM 685 C CA . ALA A 1 92 ? 29.747 12.364 14.607 1.00 50.84 92 ALA A CA 1
ATOM 686 C C . ALA A 1 92 ? 30.168 13.631 13.854 1.00 50.84 92 ALA A C 1
ATOM 688 O O . ALA A 1 92 ? 30.994 13.589 12.944 1.00 50.84 92 ALA A O 1
ATOM 689 N N . THR A 1 93 ? 29.579 14.751 14.245 1.00 60.44 93 THR A N 1
ATOM 690 C CA . THR A 1 93 ? 30.041 16.098 13.936 1.00 60.44 93 THR A CA 1
ATOM 691 C C . THR A 1 93 ? 31.570 16.170 13.972 1.00 60.44 93 THR A C 1
ATOM 693 O O . THR A 1 93 ? 32.175 16.200 15.042 1.00 60.44 93 THR A O 1
ATOM 696 N N . SER A 1 94 ? 32.218 16.203 12.818 1.00 54.62 94 SER A N 1
ATOM 697 C CA . SER A 1 94 ? 33.596 16.656 12.737 1.00 54.62 94 SER A CA 1
ATOM 698 C C . SER A 1 94 ? 33.811 17.211 11.347 1.00 54.62 94 SER A C 1
ATOM 700 O O . SER A 1 94 ? 33.879 16.484 10.359 1.00 54.62 94 SER A O 1
ATOM 702 N N . PHE A 1 95 ? 33.852 18.539 11.285 1.00 58.38 95 PHE A N 1
ATOM 703 C CA . PHE A 1 95 ? 34.563 19.245 10.235 1.00 58.38 95 PHE A CA 1
ATOM 704 C C . PHE A 1 95 ? 35.867 18.494 9.928 1.00 58.38 95 PHE A C 1
ATOM 706 O O . PHE A 1 95 ? 36.546 18.091 10.877 1.00 58.38 95 PHE A O 1
ATOM 713 N N . PRO A 1 96 ? 36.268 18.327 8.658 1.00 61.00 96 PRO A N 1
ATOM 714 C CA . PRO A 1 96 ? 37.642 17.934 8.402 1.00 61.00 96 PRO A CA 1
ATOM 715 C C . PRO A 1 96 ? 38.523 19.003 9.067 1.00 61.00 96 PRO A C 1
ATOM 717 O O . PRO A 1 96 ? 38.337 20.188 8.763 1.00 61.00 96 PRO A O 1
ATOM 720 N N . PRO A 1 97 ? 39.450 18.674 9.988 1.00 63.53 97 PRO A N 1
ATOM 721 C CA . PRO A 1 97 ? 40.499 19.628 10.274 1.00 63.53 97 PRO A CA 1
ATOM 722 C C . PRO A 1 97 ? 41.200 19.840 8.935 1.00 63.53 97 PRO A C 1
ATOM 724 O O . PRO A 1 97 ? 41.727 18.892 8.347 1.00 63.53 97 PRO A O 1
ATOM 727 N N . LEU A 1 98 ? 41.118 21.061 8.403 1.00 60.22 98 LEU A N 1
ATOM 728 C CA . LEU A 1 98 ? 41.916 21.472 7.260 1.00 60.22 98 LEU A CA 1
ATOM 729 C C . LEU A 1 98 ? 43.359 21.137 7.625 1.00 60.22 98 LEU A C 1
ATOM 731 O O . LEU A 1 98 ? 43.947 21.772 8.499 1.00 60.22 98 LEU A O 1
ATOM 735 N N . SER A 1 99 ? 43.900 20.082 7.020 1.00 59.03 99 SER A N 1
ATOM 736 C CA . SER A 1 99 ? 45.318 19.787 7.143 1.00 59.03 99 SER A CA 1
ATOM 737 C C . SER A 1 99 ? 46.055 21.020 6.623 1.00 59.03 99 SER A C 1
ATOM 739 O O . SER A 1 99 ? 45.767 21.440 5.497 1.00 59.03 99 SER A O 1
ATOM 741 N N . PRO A 1 100 ? 46.957 21.652 7.397 1.00 57.53 100 PRO A N 1
ATOM 742 C CA . PRO A 1 100 ? 47.794 22.690 6.831 1.00 57.53 100 PRO A CA 1
ATOM 743 C C . PRO A 1 100 ? 48.602 22.046 5.704 1.00 57.53 100 PRO A C 1
ATOM 745 O O . PRO A 1 100 ? 49.357 21.101 5.924 1.00 57.53 100 PRO A O 1
ATOM 748 N N . LEU A 1 101 ? 48.427 22.552 4.485 1.00 57.25 101 LEU A N 1
ATOM 749 C CA . LEU A 1 101 ? 49.148 22.129 3.283 1.00 57.25 101 LEU A CA 1
ATOM 750 C C . LEU A 1 101 ? 50.623 22.594 3.297 1.00 57.25 101 LEU A C 1
ATOM 752 O O . LEU A 1 101 ? 51.204 22.876 2.253 1.00 57.25 101 LEU A O 1
ATOM 756 N N . VAL A 1 102 ? 51.223 22.729 4.483 1.00 65.88 102 VAL A N 1
ATOM 757 C CA . VAL A 1 102 ? 52.580 23.235 4.689 1.00 65.88 102 VAL A CA 1
ATOM 758 C C . VAL A 1 102 ? 53.306 22.289 5.647 1.00 65.88 102 VAL A C 1
ATOM 760 O O . VAL A 1 102 ? 52.933 22.218 6.820 1.00 65.88 102 VAL A O 1
ATOM 763 N N . PRO A 1 103 ? 54.333 21.552 5.188 1.00 66.19 103 PRO A N 1
ATOM 764 C CA . PRO A 1 103 ? 55.222 20.847 6.099 1.00 66.19 103 PRO A CA 1
ATOM 765 C C . PRO A 1 103 ? 55.971 21.863 6.983 1.00 66.19 103 PRO A C 1
ATOM 767 O O . PRO A 1 103 ? 56.375 22.919 6.486 1.00 66.19 103 PRO A O 1
ATOM 770 N N . PRO A 1 104 ? 56.165 21.581 8.285 1.00 66.75 104 PRO A N 1
ATOM 771 C CA . PRO A 1 104 ? 56.940 22.457 9.157 1.00 66.75 104 PRO A CA 1
ATOM 772 C C . PRO A 1 104 ? 58.397 22.542 8.666 1.00 66.75 104 PRO A C 1
ATOM 774 O O . PRO A 1 104 ? 58.939 21.533 8.200 1.00 66.75 104 PRO A O 1
ATOM 777 N N . PRO A 1 105 ? 59.052 23.716 8.755 1.00 71.38 105 PRO A N 1
ATOM 778 C CA . PRO A 1 105 ? 60.459 23.834 8.399 1.00 71.38 105 PRO A CA 1
ATOM 779 C C . PRO A 1 105 ? 61.317 22.948 9.319 1.00 71.38 105 PRO A C 1
ATOM 781 O O . PRO A 1 105 ? 60.965 22.751 10.487 1.00 71.38 105 PRO A O 1
ATOM 784 N N . PRO A 1 106 ? 62.439 22.404 8.815 1.00 76.44 106 PRO A N 1
ATOM 785 C CA . PRO A 1 106 ? 63.335 21.592 9.626 1.00 76.44 106 PRO A CA 1
ATOM 786 C C . PRO A 1 106 ? 63.893 22.411 10.801 1.00 76.44 106 PRO A C 1
ATOM 788 O O . PRO A 1 106 ? 64.041 23.631 10.684 1.00 76.44 106 PRO A O 1
ATOM 791 N N . PRO A 1 107 ? 64.227 21.763 11.932 1.00 68.88 107 PRO A N 1
ATOM 792 C CA . PRO A 1 107 ? 64.845 22.455 13.051 1.00 68.88 107 PRO A CA 1
ATOM 793 C C . PRO A 1 107 ? 66.180 23.068 12.611 1.00 68.88 107 PRO A C 1
ATOM 795 O O . PRO A 1 107 ? 67.046 22.378 12.071 1.00 68.88 107 PRO A O 1
ATOM 798 N N . SER A 1 108 ? 66.355 24.367 12.857 1.00 67.88 108 SER A N 1
ATOM 799 C CA . SER A 1 108 ? 67.654 25.025 12.729 1.00 67.88 108 SER A CA 1
ATOM 800 C C . SER A 1 108 ? 68.611 24.432 13.763 1.00 67.88 108 SER A C 1
ATOM 802 O O . SER A 1 108 ? 68.471 24.682 14.955 1.00 67.88 108 SER A O 1
ATOM 804 N N . LEU A 1 109 ? 69.585 23.642 13.312 1.00 60.28 109 LEU A N 1
ATOM 805 C CA . LEU A 1 109 ? 70.730 23.229 14.122 1.00 60.28 109 LEU A CA 1
ATOM 806 C C . LEU A 1 109 ? 71.703 24.407 14.247 1.00 60.28 109 LEU A C 1
ATOM 808 O O . LEU A 1 109 ? 72.493 24.624 13.327 1.00 60.28 109 LEU A O 1
ATOM 812 N N . ARG A 1 110 ? 71.657 25.152 15.357 1.00 51.06 110 ARG A N 1
ATOM 813 C CA . ARG A 1 110 ? 72.785 25.953 15.867 1.00 51.06 110 ARG A CA 1
ATOM 814 C C . ARG A 1 110 ? 72.755 26.025 17.384 1.00 51.06 110 ARG A C 1
ATOM 816 O O . ARG A 1 110 ? 71.653 26.247 17.927 1.00 51.06 110 ARG A O 1
#